Protein AF-A0A7G1PUN3-F1 (afdb_monomer_lite)

Foldseek 3Di:
DWDDDPDPDIDDWDWDFKDDPNDTDPDDDPPGDIDTDTPPADPVNDDDD

Secondary structure (DSSP, 8-state):
-EE-SSSSSPEE-EEEEEEETTEEES---TT---EEEEET--TTT----

Radius of gyration: 11.74 Å; chains: 1; bounding box: 25×21×32 Å

Organism: Streptococcus agalactiae (NCBI:txid1311)

Sequence (49 aa):
VEIVGIKEDIQKAVVTGVEMFRKQLDEGLAGDNVGVLLRGVQRDEI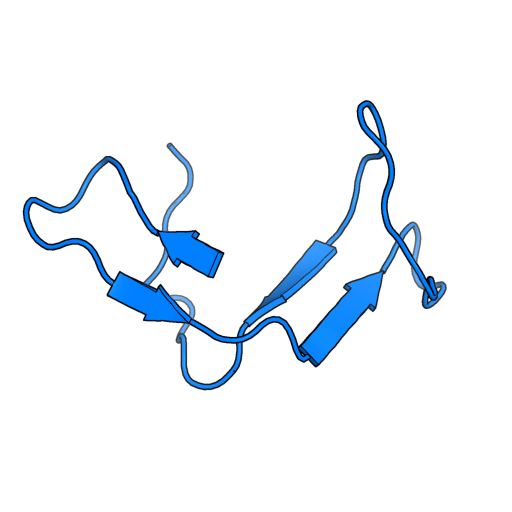ERG

Structure (mmCIF, N/CA/C/O backbone):
data_AF-A0A7G1PUN3-F1
#
_entry.id   AF-A0A7G1PUN3-F1
#
loop_
_atom_site.group_PDB
_atom_site.id
_atom_site.type_symbol
_atom_site.label_atom_id
_atom_site.label_alt_id
_atom_site.label_comp_id
_atom_site.label_asym_id
_atom_site.label_entity_id
_atom_site.label_seq_id
_atom_site.pdbx_PDB_ins_code
_atom_site.Cartn_x
_atom_site.Cartn_y
_atom_site.Cartn_z
_atom_site.occupancy
_atom_site.B_iso_or_equiv
_atom_site.auth_seq_id
_atom_site.auth_comp_id
_atom_site.auth_asym_id
_atom_site.auth_atom_id
_atom_site.pdbx_PDB_model_num
ATOM 1 N N . VAL A 1 1 ? 0.103 -4.608 5.430 1.00 89.31 1 VAL A N 1
ATOM 2 C CA . VAL A 1 1 ? 0.683 -3.278 5.707 1.00 89.31 1 VAL A CA 1
ATOM 3 C C . VAL A 1 1 ? -0.131 -2.601 6.785 1.00 89.31 1 VAL A C 1
ATOM 5 O O . VAL A 1 1 ? -1.308 -2.922 6.940 1.00 89.31 1 VAL A O 1
ATOM 8 N N . GLU A 1 2 ? 0.505 -1.727 7.548 1.00 91.81 2 GLU A N 1
ATOM 9 C CA . GLU A 1 2 ? -0.142 -0.955 8.6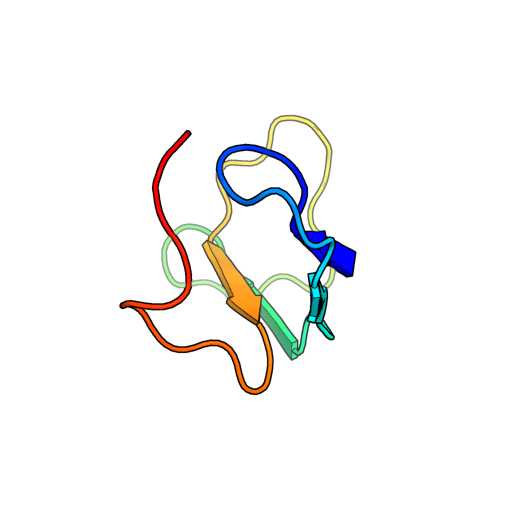07 1.00 91.81 2 GLU A CA 1
ATOM 10 C C . GLU A 1 2 ? -0.188 0.503 8.161 1.00 91.81 2 GLU A C 1
ATOM 12 O O . GLU A 1 2 ? 0.821 1.044 7.709 1.00 91.81 2 GLU A O 1
ATOM 17 N N . ILE A 1 3 ? -1.374 1.101 8.221 1.00 92.00 3 ILE A N 1
ATOM 18 C CA . ILE A 1 3 ? -1.576 2.528 7.995 1.00 92.00 3 ILE A CA 1
ATOM 19 C C . ILE A 1 3 ? -1.402 3.185 9.362 1.00 92.00 3 ILE A C 1
ATOM 21 O O . ILE A 1 3 ? -2.185 2.937 10.278 1.00 92.00 3 ILE A O 1
ATOM 25 N N . VAL A 1 4 ? -0.332 3.962 9.499 1.00 92.00 4 VAL A N 1
ATOM 26 C CA . VAL A 1 4 ? 0.080 4.648 10.729 1.00 92.00 4 VAL A CA 1
ATOM 27 C C . VAL A 1 4 ? 0.197 6.143 10.446 1.00 92.00 4 VAL A C 1
ATOM 29 O O . VAL A 1 4 ? 0.582 6.512 9.339 1.00 92.00 4 VAL A O 1
ATOM 32 N N . GLY A 1 5 ? -0.109 7.002 11.423 1.00 89.44 5 GLY A N 1
ATOM 33 C CA . GLY A 1 5 ? 0.064 8.451 11.278 1.00 89.44 5 GLY A CA 1
ATOM 34 C C . GLY A 1 5 ? -1.115 9.258 11.812 1.00 89.44 5 GLY A C 1
ATOM 35 O O . GLY A 1 5 ? -1.365 9.247 13.010 1.00 89.44 5 GLY A O 1
ATOM 36 N N . ILE A 1 6 ? -1.796 9.990 10.923 1.00 87.75 6 ILE A N 1
ATOM 37 C CA . ILE A 1 6 ? -2.777 11.046 11.251 1.00 87.75 6 ILE A CA 1
ATOM 38 C C . ILE A 1 6 ? -3.911 10.584 12.184 1.00 87.75 6 ILE A C 1
ATOM 40 O O . ILE A 1 6 ? -4.401 11.368 12.997 1.00 87.75 6 ILE A O 1
ATOM 44 N N . LYS A 1 7 ? -4.319 9.315 12.090 1.00 87.38 7 LYS A N 1
ATOM 45 C CA . LYS A 1 7 ? -5.332 8.707 12.961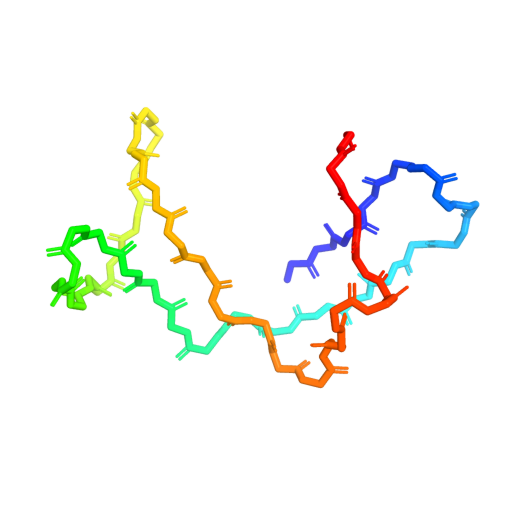 1.00 87.38 7 LYS A CA 1
ATOM 46 C C . LYS A 1 7 ? -4.669 8.021 14.155 1.00 87.38 7 LYS A C 1
ATOM 48 O O . LYS A 1 7 ? -3.630 7.386 14.001 1.00 87.38 7 LYS A O 1
ATOM 53 N N . GLU A 1 8 ? -5.306 8.109 15.325 1.00 86.31 8 GLU A N 1
ATOM 54 C CA . GLU A 1 8 ? -4.826 7.447 16.549 1.00 86.31 8 GLU A CA 1
ATOM 55 C C . GLU A 1 8 ? -4.815 5.915 16.413 1.00 86.31 8 GLU A C 1
ATOM 57 O O . GLU A 1 8 ? -3.898 5.252 16.900 1.00 86.31 8 GLU A O 1
ATOM 62 N N . ASP A 1 9 ? -5.803 5.356 15.709 1.00 89.38 9 ASP A N 1
ATOM 63 C CA . ASP A 1 9 ? -5.915 3.918 15.484 1.00 89.38 9 ASP A CA 1
ATOM 64 C C . ASP A 1 9 ? -5.050 3.446 14.309 1.00 89.38 9 ASP A C 1
ATOM 66 O O . ASP A 1 9 ? -5.134 3.957 13.189 1.00 89.38 9 ASP A O 1
ATOM 70 N N . ILE A 1 10 ? -4.273 2.385 14.545 1.00 91.81 10 ILE A N 1
ATOM 71 C CA . ILE A 1 10 ? -3.498 1.707 13.501 1.00 91.81 10 ILE A CA 1
ATOM 72 C C . ILE A 1 10 ? -4.415 0.761 12.725 1.00 91.81 10 ILE A C 1
ATOM 74 O O . ILE A 1 10 ? -4.915 -0.231 13.265 1.00 91.81 10 ILE A O 1
ATOM 78 N N . GLN A 1 11 ? -4.579 1.015 11.427 1.00 92.00 11 GLN A N 1
ATOM 79 C CA . GLN A 1 11 ? -5.397 0.174 10.555 1.00 92.00 11 GLN A CA 1
ATOM 80 C C . GLN A 1 11 ? -4.532 -0.834 9.793 1.00 92.00 11 GLN A C 1
ATOM 82 O O . GLN A 1 11 ? -3.559 -0.483 9.123 1.00 92.00 11 GLN A O 1
ATOM 87 N N . LYS A 1 12 ? -4.911 -2.115 9.845 1.00 93.56 12 LYS A N 1
ATOM 88 C CA . LYS A 1 12 ? -4.279 -3.167 9.039 1.00 93.56 12 LYS A CA 1
ATOM 89 C C . LYS A 1 12 ? -4.963 -3.278 7.685 1.00 93.56 12 LYS A C 1
ATOM 91 O O .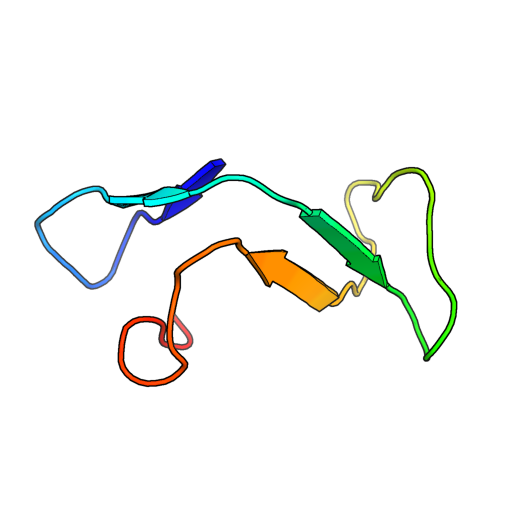 LYS A 1 12 ? -6.177 -3.432 7.612 1.00 93.56 12 LYS A O 1
ATOM 96 N N . ALA A 1 13 ? -4.165 -3.286 6.625 1.00 94.31 13 ALA A N 1
ATOM 97 C CA . ALA A 1 13 ? -4.631 -3.481 5.259 1.00 94.31 13 ALA A CA 1
ATOM 98 C C . ALA A 1 13 ? -3.756 -4.493 4.510 1.00 94.31 13 ALA A C 1
ATOM 100 O O . ALA A 1 13 ? -2.584 -4.716 4.832 1.00 94.31 13 ALA A O 1
ATOM 101 N N . VAL A 1 14 ? -4.323 -5.111 3.476 1.00 96.19 14 VAL A N 1
ATOM 102 C CA . VAL A 1 14 ? -3.606 -6.032 2.585 1.00 96.19 14 VAL A CA 1
ATOM 103 C C . VAL A 1 14 ? -3.344 -5.326 1.262 1.00 96.19 14 VAL A C 1
ATOM 105 O O . VAL A 1 14 ? -4.269 -4.786 0.658 1.00 96.19 14 VAL A O 1
ATOM 108 N N . VAL A 1 15 ? -2.091 -5.351 0.807 1.00 95.69 15 VAL A N 1
ATOM 109 C CA . VAL A 1 15 ? -1.725 -4.884 -0.534 1.00 95.69 15 VAL A CA 1
ATOM 110 C C . VAL A 1 15 ? -2.186 -5.922 -1.546 1.00 95.69 15 VAL A C 1
ATOM 112 O O . VAL A 1 15 ? -1.924 -7.111 -1.386 1.00 95.69 15 VAL A O 1
ATOM 115 N N . THR A 1 16 ? -2.895 -5.472 -2.573 1.00 95.69 16 THR A N 1
ATOM 116 C CA . THR A 1 16 ? -3.431 -6.331 -3.643 1.00 95.69 16 THR A CA 1
ATOM 117 C C . THR A 1 16 ? -2.866 -6.018 -5.016 1.00 95.69 16 THR A C 1
ATOM 119 O O . THR A 1 16 ? -3.083 -6.788 -5.944 1.00 95.69 16 THR A O 1
ATOM 122 N N . GLY A 1 17 ? -2.130 -4.919 -5.144 1.00 94.44 17 GLY A N 1
ATOM 123 C CA . GLY A 1 17 ? -1.441 -4.560 -6.369 1.00 94.44 17 GLY A CA 1
ATOM 124 C C . GLY A 1 17 ? -0.478 -3.410 -6.132 1.00 94.44 17 GLY A C 1
ATOM 125 O O . GLY A 1 17 ? -0.687 -2.590 -5.232 1.00 94.44 17 GLY A O 1
ATOM 126 N N . VAL A 1 18 ? 0.562 -3.372 -6.954 1.00 95.94 18 VAL A N 1
ATOM 127 C CA . VAL A 1 18 ? 1.539 -2.288 -7.025 1.00 95.94 18 VAL A CA 1
ATOM 128 C C . VAL A 1 18 ? 1.622 -1.858 -8.484 1.00 95.94 18 VAL A C 1
ATOM 130 O O . VAL A 1 18 ? 1.696 -2.696 -9.385 1.00 95.94 18 VAL A O 1
ATOM 133 N N . GLU A 1 19 ? 1.564 -0.555 -8.732 1.00 95.44 19 GLU A N 1
ATOM 134 C CA . GLU A 1 19 ? 1.627 -0.002 -10.081 1.00 95.44 19 GLU A CA 1
ATOM 135 C C . GLU A 1 19 ? 2.570 1.194 -10.171 1.00 95.44 19 GLU A C 1
ATOM 137 O O . GLU A 1 19 ? 2.667 2.009 -9.258 1.00 95.44 19 GLU A O 1
ATOM 142 N N . MET A 1 20 ? 3.233 1.332 -11.315 1.00 95.75 20 MET A N 1
ATOM 143 C CA . MET A 1 20 ? 4.048 2.494 -11.652 1.00 95.75 20 MET A CA 1
ATOM 144 C C . MET A 1 20 ? 3.748 2.917 -13.088 1.00 95.75 20 MET A C 1
ATOM 146 O O . MET A 1 20 ? 3.788 2.098 -14.002 1.00 95.75 20 MET A O 1
ATOM 150 N N . PHE A 1 21 ? 3.449 4.200 -13.312 1.00 90.50 21 PHE A N 1
ATOM 151 C CA . PHE A 1 21 ? 3.187 4.755 -14.652 1.00 90.50 21 PHE A CA 1
ATOM 152 C C . PHE A 1 21 ? 2.238 3.891 -15.518 1.00 90.50 21 PHE A C 1
ATOM 154 O O . PHE A 1 21 ? 2.499 3.666 -16.700 1.00 90.50 21 PHE A O 1
ATOM 161 N N . ARG A 1 22 ? 1.122 3.417 -14.937 1.00 88.06 22 ARG A N 1
ATOM 162 C CA . ARG A 1 22 ? 0.121 2.531 -15.581 1.00 88.06 22 ARG A CA 1
ATOM 163 C C . ARG A 1 22 ? 0.638 1.138 -15.978 1.00 88.06 22 ARG A C 1
ATOM 165 O O . ARG A 1 22 ? 0.044 0.487 -16.836 1.00 88.06 22 ARG A O 1
ATOM 172 N N . LYS A 1 23 ? 1.734 0.677 -15.378 1.00 91.75 23 LYS A N 1
ATOM 173 C CA . LYS A 1 23 ? 2.234 -0.697 -15.489 1.00 91.75 23 LYS A CA 1
ATOM 174 C C . LYS A 1 23 ? 2.109 -1.373 -14.134 1.00 91.75 23 LYS A C 1
ATOM 176 O O . LYS A 1 23 ? 2.445 -0.764 -13.122 1.00 91.75 23 LYS A O 1
ATOM 181 N N . GLN A 1 24 ? 1.642 -2.616 -14.124 1.00 93.31 24 GLN A N 1
ATOM 182 C CA . GLN A 1 24 ? 1.708 -3.426 -12.914 1.00 93.31 24 GLN A CA 1
ATOM 183 C C . GLN A 1 24 ? 3.144 -3.867 -12.659 1.00 93.31 24 GLN A C 1
ATOM 185 O O . GLN A 1 24 ? 3.895 -4.127 -13.602 1.00 93.31 24 GLN A O 1
ATOM 190 N N . LEU A 1 25 ? 3.498 -3.915 -11.382 1.00 93.69 25 LEU A N 1
ATOM 191 C CA . LEU A 1 25 ? 4.775 -4.405 -10.896 1.00 93.69 25 LEU A CA 1
ATOM 192 C C . LEU A 1 25 ? 4.530 -5.616 -9.999 1.00 93.69 25 LEU A C 1
ATOM 194 O O . LEU A 1 25 ? 3.562 -5.638 -9.237 1.00 93.69 25 LEU A O 1
ATOM 198 N N . ASP A 1 26 ? 5.433 -6.589 -10.066 1.00 91.75 26 ASP A N 1
ATOM 199 C CA . ASP A 1 26 ? 5.425 -7.739 -9.157 1.00 91.75 26 ASP A CA 1
ATOM 200 C C . ASP A 1 26 ? 5.915 -7.342 -7.753 1.00 91.75 26 ASP A C 1
ATOM 202 O O . ASP A 1 26 ? 5.439 -7.862 -6.745 1.00 91.75 26 ASP A O 1
ATOM 206 N N . GLU A 1 27 ? 6.827 -6.368 -7.685 1.00 92.31 27 GLU A N 1
ATOM 207 C CA . GLU A 1 27 ? 7.377 -5.804 -6.454 1.00 92.31 27 GLU A CA 1
ATOM 208 C C . GLU A 1 27 ? 7.690 -4.308 -6.618 1.00 92.31 27 GLU A C 1
ATOM 210 O O . GLU A 1 27 ? 7.915 -3.825 -7.727 1.00 92.31 27 GLU A O 1
ATOM 215 N N . GLY A 1 28 ? 7.682 -3.565 -5.509 1.00 91.94 28 GLY A N 1
ATOM 216 C CA . GLY A 1 28 ? 8.122 -2.169 -5.457 1.00 91.94 28 GLY A CA 1
ATOM 217 C C . GLY A 1 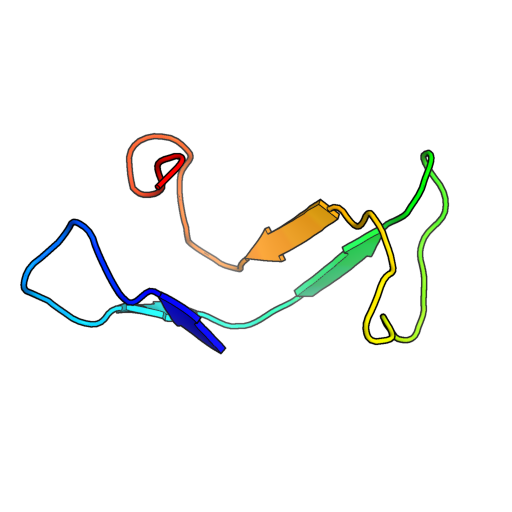28 ? 9.358 -2.040 -4.574 1.00 91.94 28 GLY A C 1
ATOM 218 O O . GLY A 1 28 ? 9.396 -2.616 -3.483 1.00 91.94 28 GLY A O 1
ATOM 219 N N . LEU A 1 29 ? 10.359 -1.294 -5.034 1.00 93.50 29 LEU A N 1
ATOM 220 C CA . LEU A 1 29 ? 11.621 -1.091 -4.330 1.00 93.50 29 LEU A CA 1
ATOM 221 C C . LEU A 1 29 ? 11.689 0.303 -3.694 1.00 93.50 29 LEU A C 1
ATOM 223 O O . LEU A 1 29 ? 10.941 1.225 -4.023 1.00 93.50 29 LEU A O 1
ATOM 227 N N . ALA A 1 30 ? 12.606 0.471 -2.743 1.00 93.81 30 ALA A N 1
ATOM 228 C CA . ALA A 1 30 ? 12.822 1.761 -2.102 1.00 93.81 30 ALA A CA 1
ATOM 229 C C . ALA A 1 30 ? 13.283 2.811 -3.129 1.00 93.81 30 ALA A C 1
ATOM 231 O O . ALA A 1 30 ? 14.266 2.606 -3.837 1.00 93.81 30 ALA A O 1
ATOM 232 N N . GLY A 1 31 ? 12.589 3.951 -3.168 1.00 93.44 31 GLY A N 1
ATOM 233 C CA . GLY A 1 31 ? 12.827 5.025 -4.138 1.00 93.44 31 GLY A CA 1
ATOM 234 C C . GLY A 1 31 ? 11.867 5.018 -5.330 1.00 93.44 31 GLY A C 1
ATOM 235 O O . GLY A 1 31 ? 11.815 6.011 -6.058 1.00 93.44 31 GLY A O 1
ATOM 236 N N . ASP A 1 32 ? 11.067 3.963 -5.497 1.00 93.94 32 ASP A N 1
ATOM 237 C CA . ASP A 1 32 ? 10.064 3.896 -6.552 1.00 93.94 32 ASP A CA 1
ATOM 238 C C . ASP A 1 32 ? 8.865 4.807 -6.260 1.00 93.94 32 ASP A C 1
ATOM 240 O O . ASP A 1 32 ? 8.326 4.850 -5.152 1.00 93.94 32 ASP A O 1
ATOM 244 N N . ASN A 1 33 ? 8.397 5.511 -7.292 1.00 94.94 33 ASN A N 1
ATOM 245 C CA . ASN A 1 33 ? 7.124 6.219 -7.242 1.00 94.94 33 ASN A CA 1
ATOM 246 C C . ASN A 1 33 ? 6.000 5.276 -7.686 1.00 94.94 33 ASN A C 1
ATOM 248 O O . ASN A 1 33 ? 5.787 5.082 -8.885 1.00 94.94 33 ASN A O 1
ATOM 252 N N . VAL A 1 34 ? 5.307 4.683 -6.716 1.00 95.50 34 VAL A N 1
ATOM 253 C CA . VAL A 1 34 ? 4.281 3.660 -6.949 1.00 95.50 34 VAL A CA 1
ATOM 254 C C . VAL A 1 34 ? 2.916 4.065 -6.408 1.00 95.50 34 VAL A C 1
ATOM 256 O O . VAL A 1 34 ? 2.795 4.720 -5.374 1.00 95.50 34 VAL A O 1
ATOM 259 N N . GLY A 1 35 ? 1.874 3.610 -7.097 1.00 94.62 35 GLY A N 1
ATOM 260 C CA . GLY A 1 35 ? 0.541 3.446 -6.535 1.00 94.62 35 GLY A CA 1
ATOM 261 C C . GLY A 1 35 ? 0.416 2.063 -5.899 1.00 94.62 35 GLY A C 1
ATOM 262 O O . GLY A 1 35 ? 0.869 1.068 -6.465 1.00 94.62 35 GLY A O 1
ATOM 263 N N . VAL A 1 36 ? -0.203 1.989 -4.721 1.00 95.12 36 VAL A N 1
ATOM 264 C CA . VAL A 1 36 ? -0.432 0.730 -3.999 1.00 95.12 36 VAL A CA 1
ATOM 265 C C . VAL A 1 36 ? -1.928 0.552 -3.777 1.00 95.12 36 VAL A C 1
ATOM 267 O O . VAL A 1 36 ? -2.579 1.406 -3.176 1.00 95.12 36 VAL A O 1
ATOM 270 N N 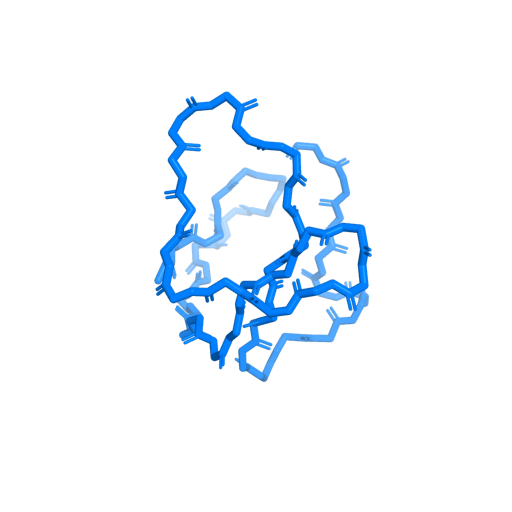. LEU A 1 37 ? -2.479 -0.568 -4.244 1.00 94.75 37 LEU A N 1
ATOM 271 C CA . LEU A 1 37 ? -3.893 -0.884 -4.072 1.00 94.75 37 LEU A CA 1
ATOM 272 C C . LEU A 1 37 ? -4.119 -1.617 -2.749 1.00 94.75 37 LEU A C 1
ATOM 274 O O . LEU A 1 37 ? -3.688 -2.762 -2.571 1.00 94.75 37 LEU A O 1
ATOM 278 N N . LEU A 1 38 ? -4.838 -0.971 -1.835 1.00 95.75 38 LEU A N 1
ATOM 279 C CA . LEU A 1 38 ? -5.169 -1.510 -0.519 1.00 95.75 38 LEU A CA 1
ATOM 280 C C . LEU A 1 38 ? -6.570 -2.122 -0.525 1.00 95.75 38 LEU A C 1
ATOM 282 O O . LEU A 1 38 ? -7.549 -1.485 -0.912 1.00 95.75 38 LEU A O 1
ATOM 286 N N . ARG A 1 39 ? -6.683 -3.377 -0.083 1.00 95.31 39 ARG A N 1
ATOM 287 C CA . ARG A 1 39 ? -7.976 -4.059 0.003 1.00 95.31 39 ARG A CA 1
ATOM 288 C C . ARG A 1 39 ? -8.823 -3.458 1.118 1.00 95.31 39 ARG A C 1
ATOM 290 O O . ARG A 1 39 ? -8.415 -3.499 2.274 1.00 95.31 39 ARG A O 1
ATOM 297 N N . GLY A 1 40 ? -10.034 -3.032 0.764 1.00 92.69 40 GLY A N 1
ATOM 298 C CA . GLY A 1 40 ? -11.052 -2.625 1.732 1.00 92.69 40 GLY A CA 1
ATOM 299 C C . GLY A 1 40 ? -10.781 -1.283 2.407 1.00 92.69 40 GLY A C 1
ATOM 300 O O . GLY A 1 40 ? -11.348 -1.046 3.461 1.00 92.69 40 GLY A O 1
ATOM 301 N N . VAL A 1 41 ? -9.926 -0.445 1.814 1.00 93.88 41 VAL A N 1
ATOM 302 C CA . VAL A 1 41 ? -9.669 0.925 2.271 1.00 93.88 41 VAL A CA 1
ATOM 303 C C . VAL A 1 41 ? -10.279 1.884 1.256 1.00 93.88 41 VAL A C 1
ATOM 305 O O . VAL A 1 41 ? -9.934 1.838 0.071 1.00 93.88 41 VAL A O 1
ATOM 308 N N . GLN A 1 42 ? -11.205 2.720 1.707 1.00 93.25 42 GLN A N 1
ATOM 309 C CA . GLN A 1 42 ? -11.841 3.754 0.899 1.00 93.25 42 GLN A CA 1
ATOM 310 C C . GLN A 1 42 ? -11.008 5.039 0.876 1.00 93.25 42 GLN A C 1
ATOM 312 O O . GLN A 1 42 ? -10.106 5.259 1.683 1.00 93.25 42 GLN A O 1
ATOM 317 N N . ARG A 1 43 ? -11.305 5.915 -0.086 1.00 91.00 43 ARG A N 1
ATOM 318 C CA . ARG A 1 43 ? -10.547 7.159 -0.289 1.00 91.00 43 ARG A CA 1
ATOM 319 C C . ARG A 1 43 ? -10.722 8.172 0.847 1.00 91.00 43 ARG A C 1
ATOM 321 O O . ARG A 1 43 ? -9.832 8.981 1.055 1.00 91.00 43 ARG A O 1
ATOM 328 N N . ASP A 1 44 ? -11.852 8.160 1.537 1.00 92.00 44 ASP A N 1
ATOM 329 C CA . ASP A 1 44 ? -12.129 8.961 2.736 1.00 92.00 44 ASP A CA 1
ATOM 330 C C . ASP A 1 44 ? -11.489 8.370 4.003 1.00 92.00 44 ASP A C 1
ATOM 332 O O . ASP A 1 44 ? -11.330 9.058 5.011 1.00 92.00 44 ASP A O 1
ATOM 336 N N . GLU A 1 45 ? -11.069 7.106 3.951 1.00 90.00 45 GLU A N 1
ATOM 337 C CA . GLU A 1 45 ? -10.366 6.441 5.044 1.00 90.00 45 GLU A CA 1
ATOM 338 C C . GLU A 1 45 ? -8.847 6.670 5.012 1.00 90.00 45 GLU A C 1
ATOM 340 O O . GLU A 1 45 ? -8.189 6.424 6.025 1.00 90.00 45 GLU A O 1
ATOM 345 N N . ILE A 1 46 ? -8.298 7.175 3.902 1.00 90.69 46 ILE A N 1
ATOM 346 C CA . ILE A 1 46 ? -6.866 7.438 3.721 1.00 90.69 46 ILE A CA 1
ATOM 347 C C . ILE A 1 46 ? -6.611 8.885 3.300 1.00 90.69 46 ILE A C 1
ATOM 349 O O . ILE A 1 46 ? -7.299 9.443 2.449 1.00 90.69 46 ILE A O 1
ATOM 353 N N . GLU A 1 47 ? -5.573 9.490 3.862 1.00 91.44 47 GLU A N 1
ATOM 354 C CA . GLU A 1 47 ? -5.191 10.860 3.543 1.00 91.44 47 GLU A CA 1
ATOM 355 C C . GLU A 1 47 ? -3.688 10.993 3.329 1.00 91.44 47 GLU A C 1
ATOM 357 O O . GLU A 1 47 ? -2.899 10.106 3.651 1.00 91.44 47 GLU A O 1
ATOM 362 N N . ARG A 1 48 ? -3.298 12.107 2.712 1.00 92.00 48 ARG A N 1
ATOM 363 C CA . ARG A 1 48 ? -1.895 12.420 2.471 1.00 92.00 48 ARG A CA 1
ATOM 364 C C . ARG A 1 48 ? -1.301 13.022 3.741 1.00 92.00 48 ARG A C 1
ATOM 366 O O . ARG A 1 48 ? -1.683 14.133 4.099 1.00 92.00 48 ARG A O 1
ATOM 373 N N . GLY A 1 49 ? -0.311 12.355 4.322 1.00 85.31 49 GLY A N 1
ATOM 374 C CA . GLY A 1 49 ? 0.416 12.848 5.492 1.00 85.31 49 GLY A CA 1
ATOM 375 C C . GLY A 1 49 ? 1.281 11.765 6.088 1.00 85.31 49 GLY A C 1
ATOM 376 O O . GLY A 1 49 ? 0.686 10.804 6.612 1.00 85.31 49 GLY A O 1
#

pLDDT: mean 92.5, std 2.64, range [85.31, 96.19]

InterPro domains:
  IPR004161 Translation elongation factor EFTu-like, domain 2 [PF03144] (1-49)
  IPR009000 Translation protein, beta-barrel domain superfamily [SSF50447] (2-49)